Protein AF-A0A370K5U3-F1 (afdb_monomer)

Organism: NCBI:txid1920168

Secondary structure (DSSP, 8-state):
--HHHHHHHHHHHHS------PPPHHHHHHHHHHHHHHHHHHHHHHT---HHHHHHHHHHHHHHHHHHHHHHHHHTTTS-HHHHHHHHHHHHHHHHHHHHHHHHHHHT--HHHHHHHHHHHHHHHHHHHHHHHHHHHHHT-

Solvent-accessible surface area (backbone atoms only — not comparable to full-atom values): 7189 Å² total; per-residue (Å²): 131,72,76,62,56,64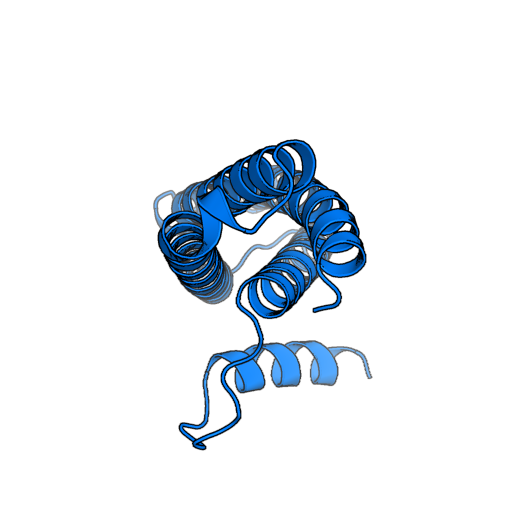,54,49,56,54,42,68,74,70,62,77,98,60,98,59,83,76,65,56,46,57,59,44,30,30,52,45,22,49,51,43,23,53,53,18,50,50,22,41,75,68,41,39,65,58,51,72,56,30,50,52,47,17,54,47,25,41,51,29,21,49,47,36,50,54,48,50,70,73,41,51,91,77,43,57,70,69,45,48,51,37,44,52,52,24,30,52,27,26,44,48,34,15,54,57,27,45,50,50,58,76,59,74,51,55,44,72,56,31,25,54,50,23,51,52,36,19,54,37,17,49,52,19,29,58,33,30,51,55,32,27,67,74,70,72,104

pLDDT: mean 85.6, std 18.12, range [37.56, 98.44]

Sequence (141 aa):
MRGRLCQKVAKGLLGGAMQADRPHPVSYALTVARACAEFALEAMNQRSFPKPYASALSVAAEDAATRLGEFLSAQGETIAPDALKTASLARTDLEAVAQITMLIIANDLAPKAASFVARSVRYTAEHAVNRLSHVEEAIGA

Radius of gyration: 15.25 Å; Cα contacts (8 Å, |Δi|>4): 164; chains: 1; bounding box: 44×33×40 Å

Nearest PDB structures (foldseek):
  3fyq-assembly1_A  TM=4.937E-01  e=1.177E+00  Drosophila melanogaster
  3rqe-assembly1_A  TM=4.922E-01  e=5.940E+00  Homo sapiens
  7oqz-assembly1_A  TM=3.920E-01  e=4.213E+00  Homo sapiens
  7nsu-assembly1_D  TM=2.023E-01  e=6.882E+00  Escherichia coli

Structure (mmCIF, N/CA/C/O backbone):
data_AF-A0A370K5U3-F1
#
_entry.id   AF-A0A370K5U3-F1
#
loop_
_atom_site.group_PDB
_atom_site.id
_atom_site.type_symbol
_atom_site.label_atom_id
_atom_site.label_alt_id
_atom_site.label_comp_id
_atom_site.label_asym_id
_atom_site.label_entity_id
_atom_site.label_seq_id
_atom_site.pdbx_PDB_ins_code
_atom_site.Cartn_x
_atom_site.Cartn_y
_atom_site.Cartn_z
_atom_site.occupancy
_atom_site.B_iso_or_equiv
_atom_site.auth_seq_id
_atom_site.auth_comp_id
_atom_site.auth_asym_id
_atom_site.auth_atom_id
_atom_site.pdbx_PDB_model_num
ATOM 1 N N . MET A 1 1 ? 26.160 -10.307 2.491 1.00 44.12 1 MET A N 1
ATOM 2 C CA . MET A 1 1 ? 25.056 -11.028 3.178 1.00 44.12 1 MET A CA 1
ATOM 3 C C . MET A 1 1 ? 23.664 -10.377 3.021 1.00 44.12 1 MET A C 1
ATOM 5 O O . MET A 1 1 ? 22.747 -10.802 3.707 1.00 44.12 1 MET A O 1
ATOM 9 N N . ARG A 1 2 ? 23.444 -9.419 2.098 1.00 45.03 2 ARG A N 1
ATOM 10 C CA . ARG A 1 2 ? 22.159 -8.690 1.965 1.00 45.03 2 ARG A CA 1
ATOM 11 C C . ARG A 1 2 ? 21.108 -9.352 1.051 1.00 45.03 2 ARG A C 1
ATOM 13 O O . ARG A 1 2 ? 19.926 -9.110 1.227 1.00 45.03 2 ARG A O 1
ATOM 20 N N . GLY A 1 3 ? 21.500 -10.274 0.164 1.00 37.56 3 GLY A N 1
ATOM 21 C CA . GLY A 1 3 ? 20.571 -10.939 -0.770 1.00 37.56 3 GLY A CA 1
ATOM 22 C C . GLY A 1 3 ? 19.613 -11.977 -0.158 1.00 37.56 3 GLY A C 1
ATOM 23 O O . GLY A 1 3 ? 18.674 -12.398 -0.821 1.00 37.56 3 GLY A O 1
ATOM 24 N N . ARG A 1 4 ? 19.813 -12.393 1.103 1.00 39.91 4 ARG A N 1
ATOM 25 C CA . ARG A 1 4 ? 18.958 -13.402 1.767 1.00 39.91 4 ARG A CA 1
ATOM 26 C C . ARG A 1 4 ? 17.726 -12.820 2.467 1.00 39.91 4 ARG A C 1
ATOM 28 O O . ARG A 1 4 ? 16.808 -13.579 2.764 1.00 39.91 4 ARG A O 1
ATOM 35 N N . LEU A 1 5 ? 17.692 -11.509 2.717 1.00 45.38 5 LEU A N 1
ATOM 36 C CA . LEU A 1 5 ? 16.554 -10.862 3.378 1.00 45.38 5 LEU A CA 1
ATOM 37 C C . LEU A 1 5 ? 15.406 -10.629 2.381 1.00 45.38 5 LEU A C 1
ATOM 39 O O . LEU A 1 5 ? 14.290 -11.072 2.634 1.00 45.38 5 LEU A O 1
ATOM 43 N N . CYS A 1 6 ? 15.703 -10.098 1.188 1.00 48.16 6 CYS A N 1
ATOM 44 C CA . CYS A 1 6 ? 14.707 -9.891 0.126 1.00 48.16 6 CYS A CA 1
ATOM 45 C C . CYS A 1 6 ? 14.053 -11.200 -0.347 1.00 48.16 6 CYS A C 1
ATOM 47 O O . CYS A 1 6 ? 12.862 -11.229 -0.642 1.00 48.16 6 CYS A O 1
ATOM 49 N N . GLN A 1 7 ? 14.805 -12.309 -0.363 1.00 43.44 7 GLN A N 1
ATOM 50 C CA . GLN A 1 7 ? 14.262 -13.609 -0.762 1.00 43.44 7 GLN A CA 1
ATOM 51 C C . GLN A 1 7 ? 13.319 -14.199 0.298 1.00 43.44 7 GLN A C 1
ATOM 53 O O . GLN A 1 7 ? 12.379 -14.900 -0.064 1.00 43.44 7 GLN A O 1
ATOM 58 N N . LYS A 1 8 ? 13.527 -13.904 1.591 1.00 46.22 8 LYS A N 1
ATOM 59 C CA . LYS A 1 8 ? 12.624 -14.328 2.675 1.00 46.22 8 LYS A CA 1
ATOM 60 C C . LYS A 1 8 ? 11.322 -13.530 2.693 1.00 46.22 8 LYS A C 1
ATOM 62 O O . LYS A 1 8 ? 10.276 -14.140 2.878 1.00 46.22 8 LYS A O 1
ATOM 67 N N . VAL A 1 9 ? 11.375 -12.219 2.446 1.00 52.06 9 VAL A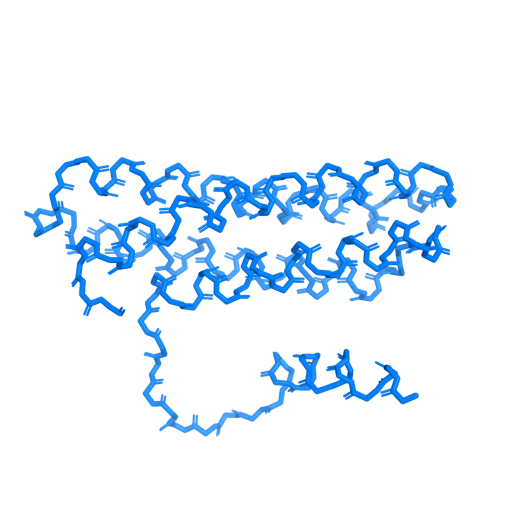 N 1
ATOM 68 C CA . VAL A 1 9 ? 10.169 -11.371 2.369 1.00 52.06 9 VAL A CA 1
ATOM 69 C C . VAL A 1 9 ? 9.302 -11.779 1.172 1.00 52.06 9 VAL A C 1
ATOM 71 O O . VAL A 1 9 ? 8.103 -11.991 1.326 1.00 52.06 9 VAL A O 1
ATOM 74 N N . ALA A 1 10 ? 9.916 -12.031 0.010 1.00 46.19 10 ALA A N 1
ATOM 75 C CA . ALA A 1 10 ? 9.201 -12.542 -1.161 1.00 46.19 10 ALA A CA 1
ATOM 76 C C . ALA A 1 10 ? 8.630 -13.959 -0.947 1.00 46.19 10 ALA A C 1
ATOM 78 O O . ALA A 1 10 ? 7.516 -14.239 -1.377 1.00 46.19 10 ALA A O 1
ATOM 79 N N . LYS A 1 11 ? 9.349 -14.856 -0.251 1.00 43.81 11 LYS A N 1
ATOM 80 C CA . LYS A 1 11 ? 8.830 -16.200 0.078 1.00 43.81 11 LYS A CA 1
ATOM 81 C C . LYS A 1 11 ? 7.688 -16.168 1.093 1.00 43.81 11 LYS A C 1
ATOM 83 O O . LYS A 1 11 ? 6.772 -16.969 0.959 1.00 43.81 11 LYS A O 1
ATOM 88 N N . GLY A 1 12 ? 7.734 -15.261 2.070 1.00 49.44 12 GLY A N 1
ATOM 89 C CA . GLY A 1 12 ? 6.654 -15.076 3.045 1.00 49.44 12 GLY A CA 1
ATOM 90 C C . GLY A 1 12 ? 5.356 -14.580 2.405 1.00 49.44 12 GLY A C 1
ATOM 91 O O . GLY A 1 12 ? 4.280 -14.952 2.855 1.00 49.44 12 GLY A O 1
ATOM 92 N N . LEU A 1 13 ? 5.456 -13.815 1.313 1.00 51.28 13 LEU A N 1
ATOM 93 C CA . LEU A 1 13 ? 4.306 -13.360 0.526 1.00 51.28 13 LEU A CA 1
ATOM 94 C C . LEU A 1 13 ? 3.778 -14.413 -0.471 1.00 51.28 13 LEU A C 1
ATOM 96 O O . LEU A 1 13 ? 2.637 -14.307 -0.903 1.00 51.28 13 LEU A O 1
ATOM 100 N N . LEU A 1 14 ? 4.582 -15.421 -0.845 1.00 49.91 14 LEU A N 1
ATOM 101 C CA . LEU A 1 14 ? 4.284 -16.344 -1.956 1.00 49.91 14 LEU A CA 1
ATOM 102 C C . LEU A 1 14 ? 4.102 -17.821 -1.560 1.00 49.91 14 LEU A C 1
ATOM 104 O O . LEU A 1 14 ? 3.831 -18.641 -2.436 1.00 49.91 14 LEU A O 1
ATOM 108 N N . GLY A 1 15 ? 4.263 -18.211 -0.292 1.00 39.53 15 GLY A N 1
ATOM 109 C CA . GLY A 1 15 ? 4.267 -19.633 0.062 1.00 39.53 15 GLY A CA 1
ATOM 110 C C . GLY A 1 15 ? 3.762 -19.967 1.459 1.00 39.53 15 GLY A C 1
ATOM 111 O O . GLY A 1 15 ? 4.498 -19.822 2.429 1.00 39.53 15 GLY A O 1
ATOM 112 N N . GLY A 1 16 ? 2.566 -20.559 1.517 1.00 37.88 16 GLY A N 1
ATOM 113 C CA . GLY A 1 16 ? 2.148 -21.434 2.615 1.00 37.88 16 GLY A CA 1
ATOM 114 C C . GLY A 1 16 ? 0.781 -21.099 3.197 1.00 37.88 16 GLY A C 1
ATOM 115 O O . GLY A 1 16 ? 0.679 -20.296 4.117 1.00 37.88 16 GLY A O 1
ATOM 116 N N . ALA A 1 17 ? -0.257 -21.788 2.716 1.00 42.72 17 ALA A N 1
ATOM 117 C CA . ALA A 1 17 ? -1.535 -21.914 3.411 1.00 42.72 17 ALA A CA 1
ATOM 118 C C . ALA A 1 17 ? -1.341 -22.761 4.682 1.00 42.72 17 ALA A C 1
ATOM 120 O O . ALA A 1 17 ? -1.609 -23.959 4.709 1.00 42.72 17 ALA A O 1
ATOM 121 N N . MET A 1 18 ? -0.819 -22.136 5.729 1.00 37.91 18 MET A N 1
ATOM 122 C CA . MET A 1 18 ? -0.984 -22.583 7.105 1.00 37.91 18 MET A CA 1
ATOM 123 C C . MET A 1 18 ? -2.172 -21.778 7.642 1.00 37.91 18 MET A C 1
ATOM 125 O O . MET A 1 18 ? -2.248 -20.582 7.363 1.00 37.91 18 MET A O 1
ATOM 129 N N . GLN A 1 19 ? -3.125 -22.404 8.341 1.00 41.22 19 GLN A N 1
ATOM 130 C CA . GLN A 1 19 ? -4.198 -21.703 9.067 1.00 41.22 19 GLN A CA 1
ATOM 131 C C . GLN A 1 19 ? -3.588 -20.892 10.226 1.00 41.22 19 GLN A C 1
ATOM 133 O O . GLN A 1 19 ? -3.762 -21.215 11.395 1.00 41.22 19 GLN A O 1
ATOM 138 N N . ALA A 1 20 ? -2.784 -19.891 9.888 1.00 43.94 20 ALA A N 1
ATOM 139 C CA . ALA A 1 20 ? -2.289 -18.890 10.800 1.00 43.94 20 ALA A CA 1
ATOM 14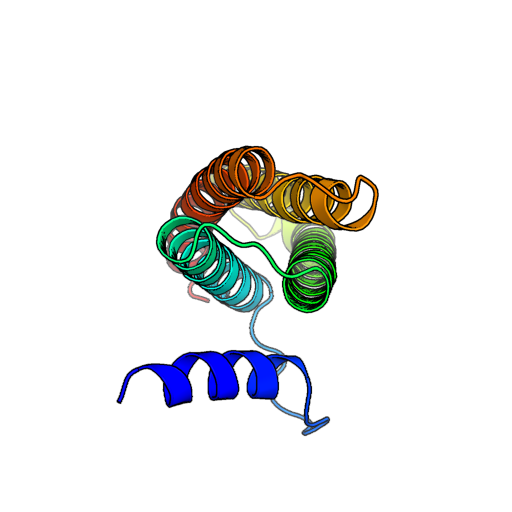0 C C . ALA A 1 20 ? -3.443 -17.934 11.088 1.00 43.94 20 ALA A C 1
ATOM 142 O O . ALA A 1 20 ? -4.206 -17.608 10.170 1.00 43.94 20 ALA A O 1
ATOM 143 N N . ASP A 1 21 ? -3.549 -17.497 12.344 1.00 51.41 21 ASP A N 1
ATOM 144 C CA . ASP A 1 21 ? -4.262 -16.277 12.712 1.00 51.41 21 ASP A CA 1
ATOM 145 C C . ASP A 1 21 ? -4.076 -15.266 11.588 1.00 51.41 21 ASP A C 1
ATOM 147 O O . ASP A 1 21 ? -2.945 -14.882 11.268 1.00 51.41 21 ASP A O 1
ATOM 151 N N . ARG A 1 22 ? -5.169 -14.922 10.898 1.00 61.25 22 ARG A N 1
ATOM 152 C CA . ARG A 1 22 ? -5.076 -13.928 9.836 1.00 61.25 22 ARG A CA 1
ATOM 153 C C . ARG A 1 22 ? -4.623 -12.648 10.533 1.00 61.25 22 ARG A C 1
ATOM 155 O O . ARG A 1 22 ? -5.351 -12.191 11.413 1.00 61.25 22 ARG A O 1
ATOM 162 N N . PRO A 1 23 ? -3.440 -12.100 10.196 1.00 80.19 23 PRO A N 1
ATOM 163 C CA . PRO A 1 23 ? -2.949 -10.904 10.859 1.00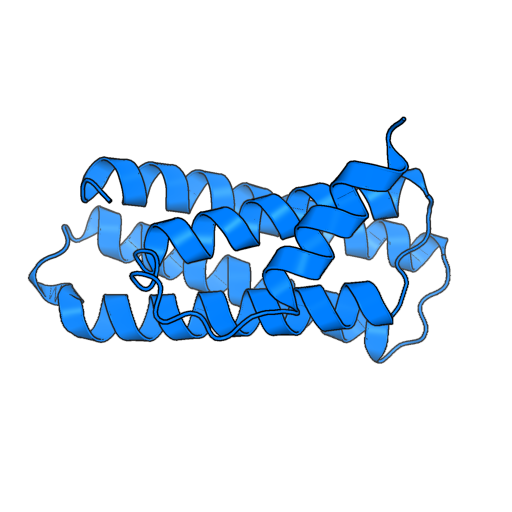 80.19 23 PRO A CA 1
ATOM 164 C C . PRO A 1 23 ? -4.008 -9.812 10.746 1.00 80.19 23 PRO A C 1
ATOM 166 O O . PRO A 1 23 ? -4.669 -9.703 9.705 1.00 80.19 23 PRO A O 1
ATOM 169 N N . HIS A 1 24 ? -4.179 -9.038 11.820 1.00 91.81 24 HIS A N 1
ATOM 170 C CA . HIS A 1 24 ? -5.152 -7.955 11.861 1.00 91.81 24 HIS A CA 1
ATOM 171 C C . HIS A 1 24 ? -5.010 -7.088 10.591 1.00 91.81 24 HIS A C 1
ATOM 173 O O . HIS A 1 24 ? -3.877 -6.761 10.221 1.00 91.81 24 HIS A O 1
ATOM 179 N N . PRO A 1 25 ? -6.101 -6.727 9.881 1.00 94.94 25 PRO A N 1
ATOM 180 C CA . PRO A 1 25 ? -6.008 -6.079 8.568 1.00 94.94 25 PRO A CA 1
ATOM 181 C C . PRO A 1 25 ? -5.138 -4.815 8.544 1.00 94.94 25 PRO A C 1
ATOM 183 O O . PRO A 1 25 ? -4.438 -4.579 7.562 1.00 94.94 25 PRO A O 1
ATOM 186 N N . VAL A 1 26 ? -5.117 -4.046 9.639 1.00 95.75 26 VAL A N 1
ATOM 187 C CA . VAL A 1 26 ? -4.235 -2.875 9.800 1.00 95.75 26 VAL A CA 1
ATOM 188 C C . VAL A 1 26 ? -2.758 -3.276 9.868 1.00 95.75 26 VAL A C 1
ATOM 190 O O . VAL A 1 26 ? -1.957 -2.740 9.107 1.00 95.75 26 VAL A O 1
ATOM 193 N N . SER A 1 27 ? -2.392 -4.256 10.694 1.00 96.00 27 SER A N 1
ATOM 194 C CA . SER A 1 27 ? -1.009 -4.740 10.833 1.00 96.00 27 SER A CA 1
ATOM 195 C C . SER A 1 27 ? -0.508 -5.431 9.565 1.00 96.00 27 SER A C 1
ATOM 197 O O . SER A 1 27 ? 0.655 -5.292 9.166 1.00 96.00 27 SER A O 1
ATOM 199 N N . TYR A 1 28 ? -1.401 -6.144 8.870 1.00 95.94 28 TYR A N 1
ATOM 200 C CA . TYR A 1 28 ? -1.120 -6.695 7.547 1.00 95.94 28 TYR A CA 1
ATOM 201 C C . TYR A 1 28 ? -0.831 -5.581 6.534 1.00 95.94 28 TYR A C 1
ATOM 203 O O . TYR A 1 28 ? 0.216 -5.599 5.883 1.00 95.94 28 TYR A O 1
ATOM 211 N N . ALA A 1 29 ? -1.709 -4.578 6.448 1.00 97.31 29 ALA A N 1
ATOM 212 C CA . ALA A 1 29 ? -1.522 -3.426 5.575 1.00 97.31 29 ALA A CA 1
ATOM 213 C C . ALA A 1 29 ? -0.226 -2.663 5.893 1.00 97.31 29 ALA A C 1
ATOM 215 O O . ALA A 1 29 ? 0.507 -2.290 4.976 1.00 97.31 29 ALA A O 1
ATOM 216 N N . LEU A 1 30 ? 0.110 -2.495 7.177 1.00 97.69 30 LEU A N 1
ATOM 217 C CA . LEU A 1 30 ? 1.351 -1.857 7.617 1.00 97.69 30 LEU A CA 1
ATOM 218 C C . LEU A 1 30 ? 2.580 -2.649 7.160 1.00 97.69 30 LEU A C 1
ATOM 220 O O . LEU A 1 30 ? 3.543 -2.074 6.649 1.00 97.69 30 LEU A O 1
ATOM 224 N N . THR A 1 31 ? 2.534 -3.974 7.297 1.00 97.19 31 THR A N 1
ATOM 225 C CA . THR A 1 31 ? 3.597 -4.873 6.828 1.00 97.19 31 THR A CA 1
ATOM 226 C C . THR A 1 31 ? 3.801 -4.751 5.320 1.00 97.19 31 THR A C 1
ATOM 228 O O . THR A 1 31 ? 4.935 -4.609 4.856 1.00 97.19 31 THR A O 1
ATOM 231 N N . VAL A 1 32 ? 2.711 -4.743 4.548 1.00 97.38 32 VAL A N 1
ATOM 232 C CA . VAL A 1 32 ? 2.764 -4.572 3.091 1.00 97.38 32 VAL A CA 1
ATOM 233 C C . VAL A 1 32 ? 3.304 -3.193 2.711 1.00 97.38 32 VAL A C 1
ATOM 235 O O . VAL A 1 32 ? 4.179 -3.108 1.848 1.00 97.38 32 VAL A O 1
ATOM 238 N N . ALA A 1 33 ? 2.864 -2.122 3.376 1.00 97.94 33 ALA A N 1
ATOM 239 C CA . ALA A 1 33 ? 3.359 -0.767 3.134 1.00 97.94 33 ALA A CA 1
ATOM 240 C C . ALA A 1 33 ? 4.876 -0.657 3.387 1.00 97.94 33 ALA A C 1
ATOM 242 O O . ALA A 1 33 ? 5.605 -0.122 2.548 1.00 97.94 33 ALA A O 1
ATOM 243 N N . ARG A 1 34 ? 5.376 -1.236 4.491 1.00 98.06 34 ARG A N 1
ATOM 244 C CA . ARG A 1 34 ? 6.820 -1.298 4.793 1.00 98.06 34 ARG A CA 1
ATOM 245 C C . ARG A 1 34 ? 7.585 -2.049 3.706 1.00 98.06 34 ARG A C 1
ATOM 247 O O . ARG A 1 34 ? 8.573 -1.531 3.190 1.00 98.06 34 ARG A O 1
ATOM 254 N N . ALA A 1 35 ? 7.090 -3.218 3.298 1.00 95.81 35 ALA A N 1
ATOM 255 C CA . ALA A 1 35 ? 7.704 -3.988 2.220 1.00 95.81 35 ALA A CA 1
ATOM 256 C C . ALA A 1 35 ? 7.747 -3.189 0.904 1.00 95.81 35 ALA A C 1
ATOM 258 O O . ALA A 1 35 ? 8.787 -3.146 0.248 1.00 95.81 35 ALA A O 1
ATOM 259 N N . CYS A 1 36 ? 6.662 -2.498 0.539 1.00 96.31 36 CYS A N 1
ATOM 260 C CA . CYS A 1 36 ? 6.623 -1.649 -0.655 1.00 96.31 36 CYS A CA 1
ATOM 261 C C . CYS A 1 36 ? 7.679 -0.537 -0.604 1.00 96.31 36 CYS A C 1
ATOM 263 O O . CYS A 1 36 ? 8.399 -0.339 -1.585 1.00 96.31 36 CYS A O 1
ATOM 265 N N . ALA A 1 37 ? 7.812 0.156 0.532 1.00 97.19 37 ALA A N 1
ATOM 266 C CA . ALA A 1 37 ? 8.808 1.211 0.711 1.00 97.19 37 ALA A CA 1
ATOM 267 C C . ALA A 1 37 ? 10.247 0.674 0.598 1.00 97.19 37 ALA A C 1
ATOM 269 O O . ALA A 1 37 ? 11.076 1.260 -0.106 1.00 97.19 37 ALA A O 1
ATOM 270 N N . GLU A 1 38 ? 10.535 -0.464 1.235 1.00 95.75 38 GLU A N 1
ATOM 271 C CA . GLU A 1 38 ? 11.851 -1.112 1.190 1.00 95.75 38 GLU A CA 1
ATOM 272 C C . GLU A 1 38 ? 12.218 -1.584 -0.221 1.00 95.75 38 GLU A C 1
ATOM 274 O O . GLU A 1 38 ? 13.320 -1.313 -0.706 1.00 95.75 38 GLU A O 1
ATOM 279 N N . PHE A 1 39 ? 11.294 -2.250 -0.917 1.00 93.25 39 PHE A N 1
ATOM 280 C CA . PHE A 1 39 ? 11.537 -2.704 -2.285 1.00 93.25 39 PHE A CA 1
ATOM 281 C C . PHE A 1 39 ? 11.720 -1.538 -3.252 1.00 93.25 39 PHE A C 1
ATOM 283 O O . PHE A 1 39 ? 12.590 -1.591 -4.123 1.00 93.25 39 PHE A O 1
ATOM 290 N N . ALA A 1 40 ? 10.931 -0.478 -3.100 1.00 94.00 40 ALA A N 1
ATOM 291 C CA . ALA A 1 40 ? 11.064 0.716 -3.915 1.00 94.00 40 ALA A CA 1
ATOM 292 C C . ALA A 1 40 ? 12.416 1.414 -3.686 1.00 94.00 40 ALA A C 1
ATOM 294 O O . ALA A 1 40 ? 13.065 1.831 -4.648 1.00 94.00 40 ALA A O 1
ATOM 295 N N . LEU A 1 41 ? 12.894 1.473 -2.439 1.00 94.88 41 LEU A N 1
ATOM 296 C CA . LEU A 1 41 ? 14.239 1.955 -2.122 1.00 94.88 41 LEU A CA 1
ATOM 297 C C . LEU A 1 41 ? 15.325 1.102 -2.796 1.00 94.88 41 LEU A C 1
ATOM 299 O O . LEU A 1 41 ? 16.257 1.649 -3.391 1.00 94.88 41 LEU A O 1
ATOM 303 N N . GLU A 1 42 ? 15.204 -0.224 -2.747 1.00 92.06 42 GLU A N 1
ATOM 304 C CA . GLU A 1 42 ? 16.167 -1.114 -3.399 1.00 92.06 42 GLU A CA 1
ATOM 305 C C . GLU A 1 42 ? 16.158 -0.941 -4.925 1.00 92.06 42 GLU A C 1
ATOM 307 O O . GLU A 1 42 ? 17.217 -0.836 -5.547 1.00 92.06 42 GLU A O 1
ATOM 312 N N . ALA A 1 43 ? 14.978 -0.808 -5.530 1.00 90.00 43 ALA A N 1
ATOM 313 C CA . ALA A 1 43 ? 14.832 -0.540 -6.957 1.00 90.00 43 ALA A CA 1
ATOM 314 C C . ALA A 1 43 ? 15.487 0.788 -7.375 1.00 90.00 43 ALA A C 1
ATOM 316 O O . ALA A 1 43 ? 16.143 0.874 -8.419 1.00 90.00 43 ALA A O 1
ATOM 317 N N . MET A 1 44 ? 15.371 1.826 -6.537 1.00 91.50 44 MET A N 1
ATOM 318 C CA . MET A 1 44 ? 16.075 3.095 -6.737 1.00 91.50 44 MET A CA 1
ATOM 319 C C . MET A 1 44 ? 17.597 2.908 -6.703 1.00 91.50 44 MET A C 1
ATOM 321 O O . MET A 1 44 ? 18.287 3.419 -7.588 1.00 91.50 44 MET A O 1
ATOM 325 N N . ASN A 1 45 ? 18.117 2.158 -5.726 1.00 91.25 45 ASN A N 1
ATOM 326 C CA . ASN A 1 45 ? 19.554 1.900 -5.578 1.00 91.25 45 ASN A CA 1
ATOM 327 C C . ASN A 1 45 ? 20.121 1.109 -6.764 1.00 91.25 45 ASN A C 1
ATOM 329 O O . ASN A 1 45 ? 21.196 1.431 -7.271 1.00 91.25 45 ASN A O 1
ATOM 333 N N . GLN A 1 46 ? 19.376 0.112 -7.240 1.00 89.12 46 GLN A N 1
ATOM 334 C CA . GLN A 1 46 ? 19.758 -0.714 -8.386 1.00 89.12 46 GLN A CA 1
ATOM 335 C C . GLN A 1 46 ? 19.474 -0.044 -9.739 1.00 89.12 46 GLN A C 1
ATOM 337 O O . GLN A 1 46 ? 19.857 -0.582 -10.777 1.00 89.12 46 GLN A O 1
ATOM 342 N N . ARG A 1 47 ? 18.795 1.115 -9.750 1.00 86.06 47 ARG A N 1
ATOM 343 C CA . ARG A 1 47 ? 18.284 1.790 -10.960 1.00 86.06 47 ARG A CA 1
ATOM 344 C C . ARG A 1 47 ? 17.474 0.855 -11.863 1.00 86.06 47 ARG A C 1
ATOM 346 O O . ARG A 1 47 ? 17.464 1.016 -13.080 1.00 86.06 47 ARG A O 1
ATOM 353 N N . SER A 1 48 ? 16.816 -0.134 -11.272 1.00 85.62 48 SER A N 1
ATOM 354 C CA . SER A 1 48 ? 16.028 -1.126 -11.988 1.00 85.62 48 SER A CA 1
ATOM 355 C C . SER A 1 48 ? 14.814 -1.476 -11.152 1.00 85.62 48 SER A C 1
ATOM 357 O O . SER A 1 48 ? 14.921 -1.596 -9.934 1.00 85.62 48 SER A O 1
ATOM 359 N N . PHE A 1 49 ? 13.665 -1.646 -11.800 1.00 86.06 49 PHE A N 1
ATOM 360 C CA . PHE A 1 49 ? 12.470 -2.120 -11.121 1.00 86.06 49 PHE A CA 1
ATOM 361 C C . PHE A 1 49 ? 11.875 -3.292 -11.903 1.00 86.06 49 PHE A C 1
ATOM 363 O O . PHE A 1 49 ? 11.071 -3.088 -12.813 1.00 86.06 49 PHE A O 1
ATOM 370 N N . PRO A 1 50 ? 12.347 -4.524 -11.632 1.00 86.62 50 PRO A N 1
ATOM 371 C CA . PRO A 1 50 ? 11.946 -5.702 -12.389 1.00 86.62 50 PRO A CA 1
ATOM 372 C C . PRO A 1 50 ? 10.429 -5.914 -12.375 1.00 86.62 50 PRO A C 1
ATOM 374 O O . PRO A 1 50 ? 9.807 -5.885 -11.312 1.00 86.62 50 PRO A O 1
ATOM 377 N N . LYS A 1 51 ? 9.844 -6.214 -13.543 1.00 89.19 51 LYS A N 1
ATOM 378 C CA . LYS A 1 51 ? 8.400 -6.474 -13.684 1.00 89.19 51 LYS A CA 1
ATOM 379 C C . LYS A 1 51 ? 7.846 -7.508 -12.695 1.00 89.19 51 LYS A C 1
ATOM 381 O O . LYS A 1 51 ? 6.786 -7.236 -12.139 1.00 89.19 51 LYS A O 1
ATOM 386 N N . PRO A 1 52 ? 8.523 -8.643 -12.409 1.00 89.25 52 PRO A N 1
ATOM 387 C CA . PRO A 1 52 ? 8.007 -9.601 -11.430 1.00 89.25 52 PRO A CA 1
ATOM 388 C C . PRO A 1 52 ? 7.842 -8.997 -10.030 1.00 89.25 52 PRO A C 1
ATOM 390 O O . PRO A 1 52 ? 6.889 -9.321 -9.331 1.00 89.25 52 PRO A O 1
ATOM 393 N N . TYR A 1 53 ? 8.733 -8.084 -9.632 1.00 88.56 53 TYR A N 1
ATOM 394 C CA . TYR A 1 53 ? 8.628 -7.398 -8.344 1.00 88.56 53 TYR A CA 1
ATOM 395 C C . TYR A 1 53 ? 7.532 -6.342 -8.357 1.00 88.56 53 TYR A C 1
ATOM 397 O O . TYR A 1 53 ? 6.745 -6.295 -7.420 1.00 88.56 53 TYR A O 1
ATOM 405 N N . ALA A 1 54 ? 7.428 -5.550 -9.427 1.00 90.88 54 ALA A N 1
ATOM 406 C CA . ALA A 1 54 ? 6.328 -4.600 -9.578 1.00 90.88 54 ALA A CA 1
ATOM 407 C C . ALA A 1 54 ? 4.960 -5.308 -9.536 1.00 90.88 54 ALA A C 1
ATOM 409 O O . ALA A 1 54 ? 4.055 -4.847 -8.852 1.00 90.88 54 ALA A O 1
ATOM 410 N N . SER A 1 55 ? 4.834 -6.472 -10.184 1.00 92.31 55 SER A N 1
ATOM 411 C CA . SER A 1 55 ? 3.618 -7.295 -10.152 1.00 92.31 55 SER A CA 1
ATOM 412 C C . SER A 1 55 ? 3.302 -7.817 -8.753 1.00 92.31 55 SER A C 1
ATOM 414 O O . SER A 1 55 ? 2.175 -7.659 -8.291 1.00 92.31 55 SER A O 1
ATOM 416 N N . ALA A 1 56 ? 4.291 -8.376 -8.052 1.00 93.50 56 ALA A N 1
ATOM 417 C CA . ALA A 1 56 ? 4.094 -8.864 -6.690 1.00 93.50 56 ALA A CA 1
ATOM 418 C C . ALA A 1 56 ? 3.694 -7.739 -5.719 1.00 93.50 56 ALA A C 1
ATOM 420 O O . ALA A 1 56 ? 2.798 -7.932 -4.900 1.00 93.50 56 ALA A O 1
ATOM 421 N N . LEU A 1 57 ? 4.322 -6.563 -5.829 1.00 93.88 57 LEU A N 1
ATOM 422 C CA . LEU A 1 57 ? 3.969 -5.396 -5.017 1.00 93.88 57 LEU A CA 1
ATOM 423 C C . LEU A 1 57 ? 2.569 -4.882 -5.334 1.00 93.88 57 LEU A C 1
ATOM 425 O O . LEU A 1 57 ? 1.839 -4.555 -4.405 1.00 93.88 57 LEU A O 1
ATOM 429 N N . SER A 1 58 ? 2.187 -4.851 -6.613 1.00 95.94 58 SER A N 1
ATOM 430 C CA . SER A 1 58 ? 0.840 -4.449 -7.010 1.00 95.94 58 SER A CA 1
ATOM 431 C C . SER A 1 58 ? -0.213 -5.334 -6.362 1.00 95.94 58 SER A C 1
ATOM 433 O O . SER A 1 58 ? -1.115 -4.826 -5.705 1.00 95.94 58 SER A O 1
ATOM 435 N N . VAL A 1 59 ? -0.066 -6.654 -6.503 1.00 96.50 59 VAL A N 1
ATOM 436 C CA . VAL A 1 59 ? -1.014 -7.627 -5.946 1.00 96.50 59 VAL A CA 1
ATOM 437 C C . VAL A 1 59 ? -1.072 -7.523 -4.423 1.00 96.50 59 VAL A C 1
ATOM 439 O O . VAL A 1 59 ? -2.157 -7.505 -3.852 1.00 96.50 59 VAL A O 1
ATOM 442 N N . ALA A 1 60 ? 0.079 -7.420 -3.753 1.00 96.25 60 ALA A N 1
ATOM 443 C CA . ALA A 1 60 ? 0.117 -7.310 -2.297 1.00 96.25 60 ALA A CA 1
ATOM 444 C C . ALA A 1 60 ? -0.528 -6.009 -1.794 1.00 96.25 60 ALA A C 1
ATOM 446 O O . ALA A 1 60 ? -1.284 -6.036 -0.825 1.00 96.25 60 ALA A O 1
ATOM 447 N N . ALA A 1 61 ? -0.245 -4.874 -2.441 1.00 97.88 61 ALA A N 1
ATOM 448 C CA . ALA A 1 61 ? -0.817 -3.583 -2.071 1.00 97.88 61 ALA A CA 1
ATOM 449 C C . ALA A 1 61 ? -2.334 -3.532 -2.319 1.00 97.88 61 ALA A C 1
ATOM 451 O O . ALA A 1 61 ? -3.064 -3.003 -1.483 1.00 97.88 61 ALA A O 1
ATOM 452 N N . GLU A 1 62 ? -2.812 -4.128 -3.413 1.00 98.12 62 GLU A N 1
ATOM 453 C CA . GLU A 1 62 ? -4.241 -4.247 -3.726 1.00 98.12 62 GLU A CA 1
ATOM 454 C C . GLU A 1 62 ? -4.981 -5.160 -2.734 1.00 98.12 62 GLU A C 1
ATOM 456 O O . GLU A 1 62 ? -6.040 -4.783 -2.226 1.00 98.12 62 GLU A O 1
ATOM 461 N N . ASP A 1 63 ? -4.410 -6.318 -2.383 1.00 97.62 63 ASP A N 1
ATOM 462 C CA . ASP A 1 63 ? -4.969 -7.217 -1.360 1.00 97.62 63 ASP A CA 1
ATOM 463 C C . ASP A 1 63 ? -5.012 -6.530 0.016 1.00 97.62 63 ASP A C 1
ATOM 465 O O . ASP A 1 63 ? -6.031 -6.557 0.708 1.00 97.62 63 ASP A O 1
ATOM 469 N N . ALA A 1 64 ? -3.942 -5.825 0.398 1.00 97.56 64 ALA A N 1
ATOM 470 C CA . ALA A 1 64 ? -3.905 -5.046 1.634 1.00 97.56 64 ALA A CA 1
ATOM 471 C C . ALA A 1 64 ? -4.961 -3.932 1.662 1.00 97.56 64 ALA A C 1
ATOM 473 O O . ALA A 1 64 ? -5.664 -3.784 2.664 1.00 97.56 64 ALA A O 1
ATOM 474 N N . ALA A 1 65 ? -5.102 -3.174 0.572 1.00 98.31 65 ALA A N 1
ATOM 475 C CA . ALA A 1 65 ? -6.120 -2.136 0.454 1.00 98.31 65 ALA A CA 1
ATOM 476 C C . ALA A 1 65 ? -7.539 -2.716 0.535 1.00 98.31 65 ALA A C 1
ATOM 478 O O . ALA A 1 65 ? -8.385 -2.168 1.244 1.00 98.31 65 ALA A O 1
ATOM 479 N N . THR A 1 66 ? -7.783 -3.845 -0.132 1.00 98.12 66 THR A N 1
ATOM 480 C CA . THR A 1 66 ? -9.082 -4.532 -0.130 1.00 98.12 66 THR A CA 1
ATOM 481 C C . THR A 1 66 ? -9.456 -4.981 1.278 1.00 98.12 66 THR A C 1
ATOM 483 O O . THR A 1 66 ? -10.498 -4.578 1.794 1.00 98.12 66 THR A O 1
ATOM 486 N N . ARG A 1 67 ? -8.568 -5.722 1.954 1.00 97.00 67 ARG A N 1
ATOM 487 C CA . ARG A 1 67 ? -8.801 -6.197 3.329 1.00 97.00 67 ARG A CA 1
ATOM 488 C C . ARG A 1 67 ? -8.983 -5.054 4.318 1.00 97.00 67 ARG A C 1
ATOM 490 O O . ARG A 1 67 ? -9.815 -5.144 5.219 1.00 97.00 67 ARG A O 1
ATOM 497 N N . LEU A 1 68 ? -8.214 -3.975 4.161 1.00 96.56 68 LEU A N 1
ATOM 498 C CA . LEU A 1 68 ? -8.382 -2.780 4.980 1.00 96.56 68 LEU A CA 1
ATOM 499 C C . LEU A 1 68 ? -9.749 -2.134 4.713 1.00 96.56 68 LEU A C 1
ATOM 501 O O . LEU A 1 68 ? -10.444 -1.776 5.655 1.00 96.56 68 LEU A O 1
ATOM 505 N N . GLY A 1 69 ? -10.176 -2.032 3.454 1.00 97.25 69 GLY A N 1
ATOM 506 C CA . GLY A 1 69 ? -11.500 -1.526 3.086 1.00 97.25 69 GLY A CA 1
ATOM 507 C C . GLY A 1 69 ? -12.653 -2.345 3.671 1.00 97.25 69 GLY A C 1
ATOM 508 O O . GLY A 1 69 ? -13.590 -1.764 4.224 1.00 97.25 69 GLY A O 1
ATOM 509 N N . GLU A 1 70 ? -12.570 -3.673 3.603 1.00 96.81 70 GLU A N 1
ATOM 510 C CA . GLU A 1 70 ? -13.541 -4.588 4.217 1.00 96.81 70 GLU A CA 1
ATOM 511 C C . GLU A 1 70 ? -13.597 -4.407 5.737 1.00 96.81 70 GLU A C 1
ATOM 513 O O . GLU A 1 70 ? -14.679 -4.261 6.306 1.00 96.81 70 GLU A O 1
ATOM 518 N N . PHE A 1 71 ? -12.434 -4.332 6.390 1.00 95.19 71 PHE A N 1
ATOM 519 C CA . PHE A 1 71 ? -12.330 -4.088 7.827 1.00 95.19 71 PHE A CA 1
ATOM 520 C C . PHE A 1 71 ? -12.984 -2.765 8.242 1.00 95.19 71 PHE A C 1
ATOM 522 O O . PHE A 1 71 ? -13.810 -2.749 9.153 1.00 95.19 71 PHE A O 1
ATOM 529 N N . LEU A 1 72 ? -12.664 -1.666 7.553 1.00 95.00 72 LEU A N 1
ATOM 530 C CA . LEU A 1 72 ? -13.230 -0.347 7.855 1.00 95.00 72 LEU A CA 1
ATOM 531 C C . LEU A 1 72 ? -14.738 -0.287 7.592 1.00 95.00 72 LEU A C 1
ATOM 533 O O . LEU A 1 72 ? -15.450 0.420 8.299 1.00 95.00 72 LEU A O 1
ATOM 537 N N . SER A 1 73 ? -15.231 -1.043 6.609 1.00 94.69 73 SER A N 1
ATOM 538 C CA . SER A 1 73 ? -16.668 -1.147 6.335 1.00 94.69 73 SER A CA 1
ATOM 539 C C . SER A 1 73 ? -17.398 -1.943 7.420 1.00 94.69 73 SER A C 1
ATOM 541 O O . SER A 1 73 ? -18.524 -1.606 7.770 1.00 94.69 73 SER A O 1
ATOM 543 N N . ALA A 1 74 ? -16.757 -2.977 7.974 1.00 94.19 74 ALA A N 1
ATOM 544 C CA . ALA A 1 74 ? -17.334 -3.820 9.018 1.00 94.19 74 ALA A CA 1
ATOM 545 C C . ALA A 1 74 ? -17.262 -3.196 10.425 1.00 94.19 74 ALA A C 1
ATOM 547 O O . ALA A 1 74 ? -18.150 -3.436 11.236 1.00 94.19 74 ALA A O 1
ATOM 548 N N . GLN A 1 75 ? -16.214 -2.422 10.723 1.00 89.75 75 GLN A N 1
ATOM 549 C CA . GLN A 1 75 ? -15.918 -1.884 12.064 1.00 89.75 75 GLN A CA 1
ATOM 550 C C . GLN A 1 75 ? -16.059 -0.354 12.150 1.00 89.75 75 GLN A C 1
ATOM 552 O O . GLN A 1 75 ? -15.636 0.261 13.129 1.00 89.75 75 GLN A O 1
ATOM 557 N N . GLY A 1 76 ? -16.627 0.291 11.126 1.00 79.50 76 GLY A N 1
ATOM 558 C CA . GLY A 1 76 ? -16.647 1.753 11.008 1.00 79.50 76 GLY A CA 1
ATOM 559 C C . GLY A 1 76 ? -17.310 2.479 12.184 1.00 79.50 76 GLY A C 1
ATOM 560 O O . GLY A 1 76 ? -16.871 3.565 12.545 1.00 79.50 76 GLY A O 1
ATOM 561 N N . GLU A 1 77 ? -18.314 1.872 12.821 1.00 83.31 77 GLU A N 1
ATOM 562 C CA . GLU A 1 77 ? -18.996 2.442 13.996 1.00 83.31 77 GLU A CA 1
ATOM 563 C C . GLU A 1 77 ? -18.208 2.261 15.304 1.00 83.31 77 GLU A C 1
ATOM 565 O O . GLU A 1 77 ? -18.458 2.954 16.288 1.00 83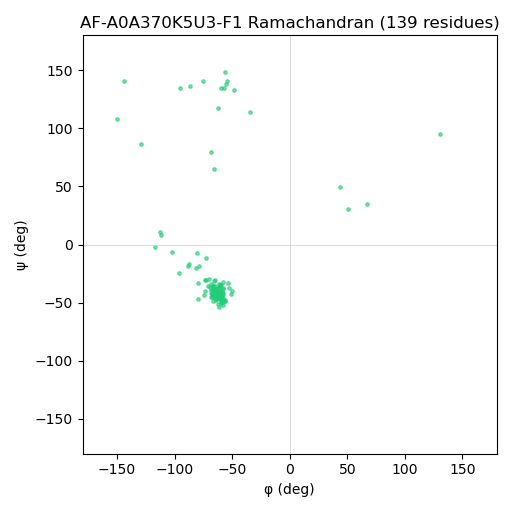.31 77 GLU A O 1
ATOM 570 N N . THR A 1 78 ? -17.257 1.327 15.325 1.00 89.25 78 THR A N 1
ATOM 571 C CA . THR A 1 78 ? -16.477 0.950 16.514 1.00 89.25 78 THR A CA 1
ATOM 572 C C . THR A 1 78 ? -15.137 1.682 16.575 1.00 89.25 78 THR A C 1
ATOM 574 O O . THR A 1 78 ? -14.569 1.862 17.652 1.00 89.25 78 THR A O 1
ATOM 577 N N . ILE A 1 79 ? -14.626 2.117 15.422 1.00 90.62 79 ILE A N 1
ATOM 578 C CA . ILE A 1 79 ? -13.363 2.843 15.293 1.00 90.62 79 ILE A CA 1
ATOM 579 C C . ILE A 1 79 ? -13.614 4.341 15.492 1.00 90.62 79 ILE A C 1
ATOM 581 O O . ILE A 1 79 ? -14.540 4.917 14.924 1.00 90.62 79 ILE A O 1
ATOM 585 N N . ALA A 1 80 ? -12.746 5.003 16.261 1.00 93.00 80 ALA A N 1
ATOM 586 C CA . ALA A 1 80 ? -12.805 6.452 16.427 1.00 93.00 80 ALA A CA 1
ATOM 587 C C . ALA A 1 80 ? -12.765 7.170 15.055 1.00 93.00 80 ALA A C 1
ATOM 589 O O . ALA A 1 80 ? -11.942 6.803 14.210 1.00 93.00 80 ALA A O 1
ATOM 590 N N . PRO A 1 81 ? -13.576 8.222 14.818 1.00 93.56 81 PRO A N 1
ATOM 591 C CA . PRO A 1 81 ? -13.682 8.868 13.504 1.00 93.56 81 PRO A CA 1
ATOM 592 C C . PRO A 1 81 ? -12.342 9.311 12.896 1.00 93.56 81 PRO A C 1
ATOM 594 O O . PRO A 1 81 ? -12.120 9.159 11.693 1.00 93.56 81 PRO A O 1
ATOM 597 N N . ASP A 1 82 ? -11.419 9.805 13.724 1.00 94.06 82 ASP A N 1
ATOM 598 C CA . ASP A 1 82 ? -10.087 10.224 13.279 1.00 94.06 82 ASP A CA 1
ATOM 599 C C . ASP A 1 82 ? -9.219 9.039 12.829 1.00 94.06 82 ASP A C 1
ATOM 601 O O . ASP A 1 82 ? -8.525 9.125 11.809 1.00 94.06 82 ASP A O 1
ATOM 605 N N . ALA A 1 83 ? -9.298 7.908 13.537 1.00 94.00 83 ALA A N 1
ATOM 606 C CA . ALA A 1 83 ? -8.615 6.674 13.156 1.00 94.00 83 ALA A CA 1
ATOM 607 C C . ALA A 1 83 ? -9.225 6.085 11.874 1.00 94.00 83 ALA A C 1
ATOM 609 O O . ALA A 1 83 ? -8.485 5.712 10.964 1.00 94.00 83 ALA A O 1
ATOM 610 N N . LEU A 1 84 ? -10.556 6.101 11.736 1.00 95.31 84 LEU A N 1
ATOM 611 C CA . LEU A 1 84 ? -11.261 5.661 10.526 1.00 95.31 84 LEU A CA 1
ATOM 612 C C . LEU A 1 84 ? -10.857 6.492 9.298 1.00 95.31 84 LEU A C 1
ATOM 614 O O . LEU A 1 84 ? -10.545 5.941 8.236 1.00 95.31 84 LEU A O 1
ATOM 618 N N . LYS A 1 85 ? -10.809 7.821 9.442 1.00 96.44 85 LYS A N 1
ATOM 619 C CA . LYS A 1 85 ? -10.346 8.732 8.387 1.00 96.44 85 LYS A CA 1
ATOM 620 C C . LYS A 1 85 ? -8.890 8.456 8.015 1.00 96.44 85 LYS A C 1
ATOM 622 O O . LYS A 1 85 ? -8.565 8.374 6.831 1.00 96.44 85 LYS A O 1
ATOM 627 N N . THR A 1 86 ? -8.021 8.291 9.010 1.00 97.38 86 THR A N 1
ATOM 628 C CA . THR A 1 86 ? -6.589 8.023 8.801 1.00 97.38 86 THR A CA 1
ATOM 629 C C . THR A 1 86 ? -6.359 6.674 8.115 1.00 97.38 86 THR A C 1
ATOM 631 O O . THR A 1 86 ? -5.556 6.588 7.185 1.00 97.38 86 THR A O 1
ATOM 634 N N . ALA A 1 87 ? -7.115 5.644 8.493 1.00 96.50 87 ALA A N 1
ATOM 635 C CA . ALA A 1 87 ? -7.066 4.330 7.862 1.00 96.50 87 ALA A CA 1
ATOM 636 C C . ALA A 1 87 ? -7.600 4.356 6.421 1.00 96.50 87 ALA A C 1
ATOM 638 O O . ALA A 1 87 ? -7.008 3.747 5.534 1.00 96.50 87 ALA A O 1
ATOM 639 N N . SER A 1 88 ? -8.669 5.114 6.158 1.00 97.44 88 SER A N 1
ATOM 640 C CA . SER A 1 88 ? -9.204 5.298 4.799 1.00 97.44 88 SER A CA 1
ATOM 641 C C . SER A 1 88 ? -8.187 5.979 3.882 1.00 97.44 88 SER A C 1
ATOM 643 O O . SER A 1 88 ? -7.986 5.569 2.744 1.00 97.44 88 SER A O 1
ATOM 645 N N . LEU A 1 89 ? -7.494 6.989 4.407 1.00 98.12 89 LEU A N 1
ATOM 646 C CA . LEU A 1 89 ? -6.397 7.660 3.723 1.00 98.12 89 LEU A CA 1
ATOM 647 C C . LEU A 1 89 ? -5.225 6.708 3.425 1.00 98.12 89 LEU A C 1
ATOM 649 O O . LEU A 1 89 ? -4.688 6.729 2.320 1.00 98.12 89 LEU A O 1
ATOM 653 N N . ALA A 1 90 ? -4.862 5.839 4.372 1.00 98.12 90 ALA A N 1
ATOM 654 C CA . ALA A 1 90 ? -3.849 4.811 4.140 1.00 98.12 90 ALA A CA 1
ATOM 655 C C . ALA A 1 90 ? -4.278 3.769 3.094 1.00 98.12 90 ALA A C 1
ATOM 657 O O . ALA A 1 90 ? -3.450 3.319 2.303 1.00 98.12 90 ALA A O 1
ATOM 658 N N . ARG A 1 91 ? -5.569 3.409 3.052 1.00 98.31 91 ARG A N 1
ATOM 659 C CA . ARG A 1 91 ? -6.127 2.536 2.008 1.00 98.31 91 ARG A CA 1
ATOM 660 C C . ARG A 1 91 ? -5.901 3.135 0.622 1.00 98.31 91 ARG A C 1
ATOM 662 O O . ARG A 1 91 ? -5.388 2.453 -0.257 1.00 98.31 91 ARG A O 1
ATOM 669 N N . THR A 1 92 ? -6.216 4.418 0.451 1.00 98.44 92 THR A N 1
ATOM 670 C CA . THR A 1 92 ? -5.985 5.136 -0.811 1.00 98.44 92 THR A CA 1
ATOM 671 C C . THR A 1 92 ? -4.503 5.196 -1.182 1.00 98.44 92 THR A C 1
ATOM 673 O O . THR A 1 92 ? -4.163 5.052 -2.354 1.00 98.44 92 THR A O 1
ATOM 676 N N . ASP A 1 93 ? -3.602 5.355 -0.208 1.00 98.44 93 ASP A N 1
ATOM 677 C CA . ASP A 1 93 ? -2.161 5.304 -0.478 1.00 98.44 93 ASP A CA 1
ATOM 678 C C . ASP A 1 93 ? -1.730 3.912 -0.991 1.00 98.44 93 ASP A C 1
ATOM 680 O O . ASP A 1 93 ? -0.942 3.817 -1.933 1.00 98.44 93 ASP A O 1
ATOM 684 N N . LEU A 1 94 ? -2.271 2.824 -0.430 1.00 98.31 94 LEU A N 1
ATOM 685 C CA . LEU A 1 94 ? -2.004 1.455 -0.896 1.00 98.31 94 LEU A CA 1
ATOM 686 C C . LEU A 1 94 ? -2.577 1.187 -2.297 1.00 98.31 94 LEU A C 1
ATOM 688 O O . LEU A 1 94 ? -1.879 0.621 -3.141 1.00 98.31 94 LEU A O 1
ATOM 692 N N . GLU A 1 95 ? -3.797 1.649 -2.584 1.00 98.44 95 GLU A N 1
ATOM 693 C CA . GLU A 1 95 ? -4.387 1.600 -3.932 1.00 98.44 95 GLU A CA 1
ATOM 694 C C . GLU A 1 95 ? -3.500 2.347 -4.941 1.00 98.44 95 GLU A C 1
ATOM 696 O O . GLU A 1 95 ? -3.221 1.846 -6.034 1.00 98.44 95 GLU A O 1
ATOM 701 N N . ALA A 1 96 ? -2.991 3.522 -4.561 1.00 97.94 96 ALA A N 1
ATOM 702 C CA . ALA A 1 96 ? -2.071 4.288 -5.391 1.00 97.94 96 ALA A CA 1
ATOM 703 C C . ALA A 1 96 ? -0.742 3.546 -5.608 1.00 97.94 96 ALA A C 1
ATOM 705 O O . ALA A 1 96 ? -0.242 3.520 -6.732 1.00 97.94 96 ALA A O 1
ATOM 706 N N . VAL A 1 97 ? -0.179 2.890 -4.587 1.00 97.50 97 VAL A N 1
ATOM 707 C CA . VAL A 1 97 ? 1.010 2.030 -4.748 1.00 97.50 97 VAL A CA 1
ATOM 708 C C . VAL A 1 97 ? 0.748 0.913 -5.763 1.00 97.50 97 VAL A C 1
ATOM 710 O O . VAL A 1 97 ? 1.578 0.702 -6.656 1.00 97.50 97 VAL A O 1
ATOM 713 N N . ALA A 1 98 ? -0.400 0.237 -5.678 1.00 97.38 98 ALA A N 1
ATOM 714 C CA . ALA A 1 98 ? -0.771 -0.811 -6.626 1.00 97.38 98 ALA A CA 1
ATOM 715 C C . ALA A 1 98 ? -0.854 -0.271 -8.064 1.00 97.38 98 ALA A C 1
ATOM 717 O O . ALA A 1 98 ? -0.205 -0.777 -8.979 1.00 97.38 98 ALA A O 1
ATOM 718 N N . GLN A 1 99 ? -1.551 0.846 -8.261 1.00 95.94 99 GLN A N 1
ATOM 719 C CA . GLN A 1 99 ? -1.691 1.458 -9.584 1.00 95.94 99 GLN A CA 1
ATOM 720 C C . GLN A 1 99 ? -0.353 1.955 -10.151 1.00 95.94 99 GLN A C 1
ATOM 722 O O . GLN A 1 99 ? -0.048 1.723 -11.322 1.00 95.94 99 GLN A O 1
ATOM 727 N N . ILE A 1 100 ? 0.484 2.600 -9.334 1.00 93.38 100 ILE A N 1
ATOM 728 C CA . ILE A 1 100 ? 1.798 3.090 -9.768 1.00 93.38 100 ILE A CA 1
ATOM 729 C C . ILE A 1 100 ? 2.702 1.914 -10.163 1.00 93.38 100 ILE A C 1
ATOM 731 O O . ILE A 1 100 ? 3.399 1.987 -11.176 1.00 93.38 100 ILE A O 1
ATOM 735 N N . THR A 1 101 ? 2.683 0.815 -9.402 1.00 91.31 101 THR A N 1
ATOM 736 C CA . THR A 1 101 ? 3.463 -0.389 -9.733 1.00 91.31 101 THR A CA 1
ATOM 737 C C . THR A 1 101 ? 2.964 -1.073 -11.008 1.00 91.31 101 THR A C 1
ATOM 739 O O . THR A 1 101 ? 3.790 -1.489 -11.826 1.00 91.31 101 THR A O 1
ATOM 742 N N . MET A 1 102 ? 1.654 -1.072 -11.274 1.00 91.44 102 MET A N 1
ATOM 743 C CA . MET A 1 102 ? 1.092 -1.523 -12.557 1.00 91.44 102 MET A CA 1
ATOM 744 C C . MET A 1 102 ? 1.596 -0.722 -13.761 1.00 91.44 102 MET A C 1
ATOM 746 O O . MET A 1 102 ? 1.830 -1.302 -14.825 1.00 91.44 102 MET A O 1
ATOM 750 N N . LEU A 1 103 ? 1.840 0.586 -13.616 1.00 87.94 103 LEU A N 1
ATOM 751 C CA . LEU A 1 103 ? 2.377 1.403 -14.713 1.00 87.94 103 LEU A CA 1
ATOM 752 C C . LEU A 1 103 ? 3.755 0.918 -15.185 1.00 87.94 103 LEU A 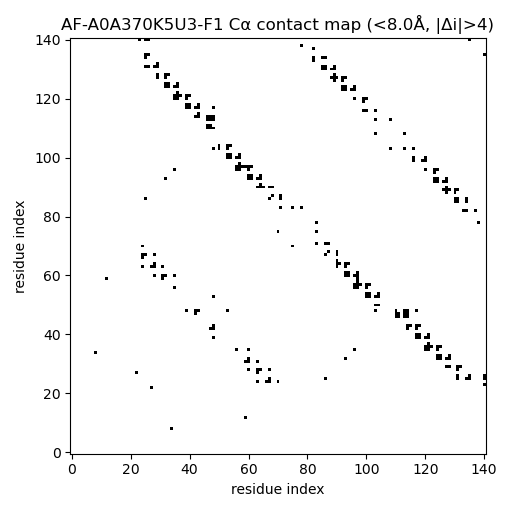C 1
ATOM 754 O O . LEU A 1 103 ? 4.032 0.967 -16.385 1.00 87.94 103 LEU A O 1
ATOM 758 N N . ILE A 1 104 ? 4.599 0.416 -14.276 1.00 83.50 104 ILE A N 1
ATOM 759 C CA . ILE A 1 104 ? 5.907 -0.168 -14.625 1.00 83.50 104 ILE A CA 1
ATOM 760 C C . ILE A 1 104 ? 5.739 -1.440 -15.455 1.00 83.50 104 ILE A C 1
ATOM 762 O O . ILE A 1 104 ? 6.494 -1.663 -16.402 1.00 83.50 104 ILE A O 1
ATOM 766 N N . ILE A 1 105 ? 4.749 -2.265 -15.113 1.00 82.88 105 ILE A N 1
ATOM 767 C CA . ILE A 1 105 ? 4.470 -3.527 -15.806 1.00 82.88 105 ILE A CA 1
ATOM 768 C C . ILE A 1 105 ? 3.981 -3.248 -17.228 1.00 82.88 105 ILE A C 1
ATOM 770 O O . ILE A 1 105 ? 4.462 -3.879 -18.174 1.00 82.88 105 ILE A O 1
ATOM 774 N N . ALA A 1 106 ? 3.061 -2.290 -17.364 1.00 87.06 106 ALA A N 1
ATOM 775 C CA . ALA A 1 106 ? 2.375 -1.987 -18.615 1.00 87.06 106 ALA A CA 1
ATOM 776 C C . ALA A 1 106 ? 3.247 -1.257 -19.651 1.00 87.06 106 ALA A C 1
ATOM 778 O O . ALA A 1 106 ? 3.032 -1.441 -20.844 1.00 87.06 106 ALA A O 1
ATOM 779 N N . ASN A 1 107 ? 4.218 -0.438 -19.225 1.00 84.25 107 ASN A N 1
ATOM 780 C CA . ASN A 1 107 ? 4.884 0.522 -20.121 1.00 84.25 107 ASN A CA 1
ATOM 781 C C . ASN A 1 107 ? 6.358 0.222 -20.436 1.00 84.25 107 ASN A C 1
ATOM 783 O O . ASN A 1 107 ? 7.014 1.078 -21.022 1.00 84.25 107 ASN A O 1
ATOM 787 N N . ASP A 1 108 ? 6.897 -0.938 -20.037 1.00 80.25 108 ASP A N 1
ATOM 788 C CA . ASP A 1 108 ? 8.305 -1.314 -20.294 1.00 80.25 108 ASP A CA 1
ATOM 789 C C . ASP A 1 108 ? 9.290 -0.157 -20.036 1.00 80.25 108 ASP A C 1
ATOM 791 O O . ASP A 1 108 ? 10.110 0.225 -20.874 1.00 80.25 108 ASP A O 1
ATOM 795 N N . LEU A 1 109 ? 9.154 0.466 -18.861 1.00 82.94 109 LEU A N 1
ATOM 796 C CA . LEU A 1 109 ? 9.832 1.722 -18.568 1.00 82.94 109 LEU A CA 1
ATOM 797 C C . LEU A 1 109 ? 11.355 1.585 -18.661 1.00 82.94 109 LEU A C 1
ATOM 799 O O . LEU A 1 109 ? 11.962 0.693 -18.065 1.00 82.94 109 LEU A O 1
ATOM 803 N N . ALA A 1 110 ? 11.988 2.556 -19.322 1.00 85.12 110 ALA A N 1
ATOM 804 C CA . ALA A 1 110 ? 13.438 2.683 -19.316 1.00 85.12 110 ALA A CA 1
ATOM 805 C C . ALA A 1 110 ? 13.971 2.790 -17.867 1.00 85.12 110 ALA A C 1
ATOM 807 O O . ALA A 1 110 ? 13.317 3.417 -17.028 1.00 85.12 110 ALA A O 1
ATOM 808 N N . PRO A 1 111 ? 15.185 2.292 -17.559 1.00 81.62 111 PRO A N 1
ATOM 809 C CA . PRO A 1 111 ? 15.717 2.231 -16.190 1.00 81.62 111 PRO A CA 1
ATOM 810 C C . PRO A 1 111 ? 15.640 3.550 -15.401 1.00 81.62 111 PRO A C 1
ATOM 812 O O . PRO A 1 111 ? 15.277 3.579 -14.225 1.00 81.62 111 PRO A O 1
ATOM 815 N N . LYS A 1 112 ? 15.916 4.681 -16.065 1.00 83.50 112 LYS A N 1
ATOM 816 C CA . LYS A 1 112 ? 15.818 6.015 -15.453 1.00 83.50 112 LYS A CA 1
ATOM 817 C C . LYS A 1 112 ? 14.373 6.381 -15.093 1.00 83.50 112 LYS A C 1
ATOM 819 O O . LYS A 1 112 ? 14.143 6.910 -14.011 1.00 83.50 112 LYS A O 1
ATOM 824 N N . ALA A 1 113 ? 13.415 6.085 -15.970 1.00 85.88 113 ALA A N 1
ATOM 825 C CA . ALA A 1 113 ? 11.993 6.302 -15.710 1.00 85.88 113 ALA A CA 1
ATOM 826 C C . ALA A 1 113 ? 11.488 5.368 -14.599 1.00 85.88 113 ALA A C 1
ATOM 828 O O . ALA A 1 113 ? 10.827 5.831 -13.675 1.00 85.88 113 ALA A O 1
ATOM 829 N N . ALA A 1 114 ? 11.896 4.095 -14.613 1.00 84.94 114 ALA A N 1
ATOM 830 C CA . ALA A 1 114 ? 11.579 3.134 -13.557 1.00 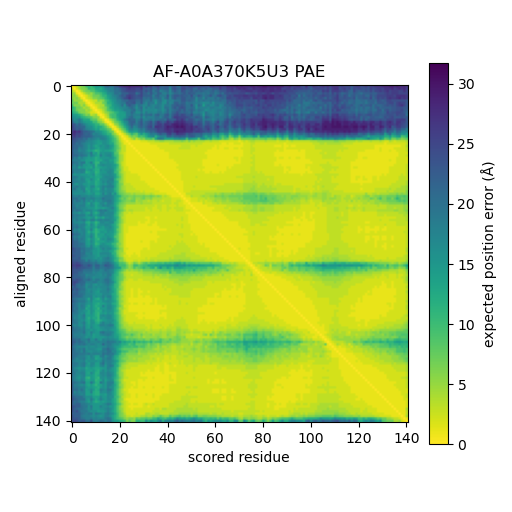84.94 114 ALA A CA 1
ATOM 831 C C . ALA A 1 114 ? 12.072 3.600 -12.173 1.00 84.94 114 ALA A C 1
ATOM 833 O O . ALA A 1 114 ? 11.363 3.438 -11.185 1.00 84.94 114 ALA A O 1
ATOM 834 N N . SER A 1 115 ? 13.242 4.248 -12.095 1.00 86.25 115 SER A N 1
ATOM 835 C CA . SER A 1 115 ? 13.754 4.838 -10.848 1.00 86.25 115 SER A CA 1
ATOM 836 C C . SER A 1 115 ? 12.897 6.005 -10.335 1.00 86.25 115 SER A C 1
ATOM 838 O O . SER A 1 115 ? 12.665 6.108 -9.129 1.00 86.25 115 SER A O 1
ATOM 840 N N . PHE A 1 116 ? 12.387 6.863 -11.228 1.00 88.19 116 PHE A N 1
ATOM 841 C CA . PHE A 1 116 ? 11.449 7.923 -10.840 1.00 88.19 116 PHE A CA 1
ATOM 842 C C . PHE A 1 116 ? 10.135 7.348 -10.316 1.00 88.19 116 PHE A C 1
ATOM 844 O O . PHE A 1 116 ? 9.654 7.792 -9.27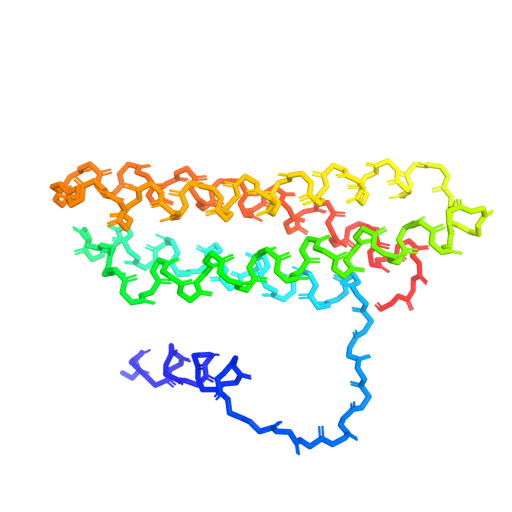6 1.00 88.19 116 PHE A O 1
ATOM 851 N N . VAL A 1 117 ? 9.598 6.325 -10.982 1.00 90.56 117 VAL A N 1
ATOM 852 C CA . VAL A 1 117 ? 8.373 5.664 -10.523 1.00 90.56 117 VAL A CA 1
ATOM 853 C C . VAL A 1 117 ? 8.597 4.954 -9.185 1.00 90.56 117 VAL A C 1
ATOM 855 O O . VAL A 1 117 ? 7.778 5.095 -8.282 1.00 90.56 117 VAL A O 1
ATOM 858 N N . ALA A 1 118 ? 9.738 4.283 -8.996 1.00 92.06 118 ALA A N 1
ATOM 859 C CA . ALA A 1 118 ? 10.102 3.686 -7.711 1.00 92.06 118 ALA A CA 1
ATOM 860 C C . ALA A 1 118 ? 10.159 4.735 -6.584 1.00 92.06 118 ALA A C 1
ATOM 862 O O . ALA A 1 118 ? 9.681 4.477 -5.484 1.00 92.06 118 ALA A O 1
ATOM 863 N N . ARG A 1 119 ? 10.650 5.953 -6.849 1.00 94.12 119 ARG A N 1
ATOM 864 C CA . ARG A 1 119 ? 10.596 7.045 -5.862 1.00 94.12 119 ARG A CA 1
ATOM 865 C C . ARG A 1 119 ? 9.157 7.404 -5.476 1.00 94.12 119 ARG A C 1
ATOM 867 O O . ARG A 1 119 ? 8.904 7.605 -4.290 1.00 94.12 119 ARG A O 1
ATOM 874 N N . SER A 1 120 ? 8.234 7.470 -6.436 1.00 95.12 120 SER A N 1
ATOM 875 C CA . SER A 1 120 ? 6.814 7.713 -6.151 1.00 95.12 120 SER A CA 1
ATOM 876 C C . SER A 1 120 ? 6.203 6.587 -5.317 1.00 95.12 120 SER A C 1
ATOM 878 O O . SER A 1 120 ? 5.571 6.872 -4.307 1.00 95.12 120 SER A O 1
ATOM 880 N N . VAL A 1 121 ? 6.464 5.322 -5.675 1.00 95.56 121 VAL A N 1
ATOM 881 C CA . VAL A 1 121 ? 6.021 4.157 -4.886 1.00 95.56 121 VAL A CA 1
ATOM 882 C C . VAL A 1 121 ? 6.524 4.252 -3.450 1.00 95.56 121 VAL A C 1
ATOM 884 O O . VAL A 1 121 ? 5.741 4.094 -2.519 1.00 95.56 121 VAL A O 1
ATOM 887 N N . ARG A 1 122 ? 7.815 4.552 -3.263 1.00 97.06 122 ARG A N 1
ATOM 888 C CA . ARG A 1 122 ? 8.415 4.680 -1.934 1.00 97.06 122 ARG A CA 1
ATOM 889 C C . ARG A 1 122 ? 7.734 5.767 -1.109 1.00 97.06 122 ARG A C 1
ATOM 891 O O . ARG A 1 122 ? 7.355 5.506 0.024 1.00 97.06 122 ARG A O 1
ATOM 898 N N . TYR A 1 123 ? 7.587 6.964 -1.674 1.00 97.44 123 TYR A N 1
ATOM 899 C CA . TYR A 1 123 ? 6.997 8.101 -0.970 1.00 97.44 123 TYR A CA 1
ATOM 900 C C . TYR A 1 123 ? 5.557 7.809 -0.524 1.00 97.44 123 TYR A C 1
ATOM 902 O O . TYR A 1 123 ? 5.210 8.013 0.638 1.00 97.44 123 TYR A O 1
ATOM 910 N N . THR A 1 124 ? 4.739 7.262 -1.426 1.00 98.06 124 THR A N 1
ATOM 911 C CA . THR A 1 124 ? 3.355 6.890 -1.113 1.00 98.06 124 THR A CA 1
ATOM 912 C C . THR A 1 124 ? 3.292 5.763 -0.077 1.00 98.06 124 THR A C 1
ATOM 914 O O . THR A 1 124 ? 2.497 5.828 0.858 1.00 98.06 124 THR A O 1
ATOM 917 N N . ALA A 1 125 ? 4.170 4.762 -0.179 1.00 97.88 125 ALA A N 1
ATOM 918 C CA . ALA A 1 125 ? 4.248 3.679 0.796 1.00 97.88 125 ALA A CA 1
ATOM 919 C C . ALA A 1 125 ? 4.682 4.174 2.190 1.00 97.88 125 ALA A C 1
ATOM 921 O O . ALA A 1 125 ? 4.101 3.757 3.186 1.00 97.88 125 ALA A O 1
ATOM 922 N N . GLU A 1 126 ? 5.643 5.098 2.288 1.00 98.38 126 GLU A N 1
ATOM 923 C CA . GLU A 1 126 ? 6.050 5.718 3.561 1.00 98.38 126 GLU A CA 1
ATOM 924 C C . GLU A 1 126 ? 4.899 6.519 4.200 1.00 98.38 126 GLU A C 1
ATOM 926 O O . GLU A 1 126 ? 4.700 6.463 5.415 1.00 98.38 126 GLU A O 1
ATOM 931 N N . HIS A 1 127 ? 4.089 7.212 3.392 1.00 98.06 127 HIS A N 1
ATOM 932 C CA . HIS A 1 127 ? 2.862 7.860 3.867 1.00 98.06 127 HIS A CA 1
ATOM 933 C C . HIS A 1 127 ? 1.858 6.852 4.442 1.00 98.06 127 HIS A C 1
ATOM 935 O O . HIS A 1 127 ? 1.343 7.073 5.544 1.00 98.06 127 HIS A O 1
ATOM 941 N N . ALA A 1 128 ? 1.640 5.728 3.752 1.00 98.25 128 ALA A N 1
ATOM 942 C CA . ALA A 1 128 ? 0.798 4.646 4.252 1.00 98.25 128 ALA A CA 1
ATOM 943 C C . ALA A 1 128 ? 1.342 4.078 5.575 1.00 98.25 128 ALA A C 1
ATOM 945 O O . ALA A 1 128 ? 0.575 3.918 6.521 1.00 98.25 128 ALA A O 1
ATOM 946 N N . VAL A 1 129 ? 2.658 3.846 5.684 1.00 98.44 129 VAL A N 1
ATOM 947 C CA . VAL A 1 129 ? 3.309 3.368 6.920 1.00 98.44 129 VAL A CA 1
ATOM 948 C C . VAL A 1 129 ? 3.033 4.304 8.095 1.00 98.44 129 VAL A C 1
ATOM 950 O O . VAL A 1 129 ? 2.620 3.836 9.155 1.00 98.44 129 VAL A O 1
ATOM 953 N N . ASN A 1 130 ? 3.226 5.613 7.916 1.00 98.06 130 ASN A N 1
ATOM 954 C CA . ASN A 1 130 ? 3.005 6.590 8.984 1.00 98.06 130 ASN A CA 1
ATOM 955 C C . ASN A 1 130 ? 1.541 6.602 9.441 1.00 98.06 130 ASN A C 1
ATOM 957 O O . ASN A 1 130 ? 1.257 6.601 10.636 1.00 98.06 130 ASN A O 1
ATOM 961 N N . ARG A 1 131 ? 0.599 6.581 8.492 1.00 97.94 131 ARG A N 1
ATOM 962 C CA . ARG A 1 131 ? -0.839 6.570 8.794 1.00 97.94 131 ARG A CA 1
ATOM 963 C C . ARG A 1 131 ? -1.261 5.281 9.496 1.00 97.94 131 ARG A C 1
ATOM 965 O O . ARG A 1 131 ? -1.960 5.346 10.500 1.00 97.94 131 ARG A O 1
ATOM 972 N N . LEU A 1 132 ? -0.816 4.130 8.997 1.00 97.44 132 LEU A N 1
ATOM 973 C CA . LEU A 1 132 ? -1.161 2.824 9.559 1.00 97.44 132 LEU A CA 1
ATOM 974 C C . LEU A 1 132 ? -0.538 2.597 10.933 1.00 97.44 132 LEU A C 1
ATOM 976 O O . LEU A 1 132 ? -1.197 1.997 11.767 1.00 97.44 132 LEU A O 1
ATOM 980 N N . SER A 1 133 ? 0.666 3.116 11.192 1.00 97.00 133 SER A N 1
ATOM 981 C CA . SER A 1 133 ? 1.285 3.017 12.523 1.00 97.00 133 SER A CA 1
ATOM 982 C C . SER A 1 133 ? 0.450 3.764 13.571 1.00 97.00 133 SER A C 1
ATOM 984 O O . SER A 1 133 ? 0.134 3.201 14.611 1.00 97.00 133 SER A O 1
ATOM 986 N N . HIS A 1 134 ? -0.020 4.981 13.261 1.00 95.25 134 HIS A N 1
ATOM 987 C CA . HIS A 1 134 ? -0.926 5.704 14.163 1.00 95.25 134 HIS A CA 1
ATOM 988 C C . HIS A 1 134 ? -2.268 4.985 14.364 1.00 95.25 134 HIS A C 1
ATOM 990 O O . HIS A 1 134 ? -2.831 5.016 15.454 1.00 95.25 134 HIS A O 1
ATOM 996 N N . VAL A 1 135 ? -2.809 4.359 13.312 1.00 94.50 135 VAL A N 1
ATOM 997 C CA . VAL A 1 135 ? -4.067 3.602 13.412 1.00 94.50 135 VAL A CA 1
ATOM 998 C C . VAL A 1 135 ? -3.881 2.351 14.266 1.00 94.50 135 VAL A C 1
ATOM 1000 O O . VAL A 1 135 ? -4.726 2.094 15.114 1.00 94.50 135 VAL A O 1
ATOM 1003 N N . GLU A 1 136 ? -2.798 1.600 14.059 1.00 94.94 136 GLU A N 1
ATOM 1004 C CA . GLU A 1 136 ? -2.450 0.395 14.824 1.00 94.94 136 GLU A CA 1
ATOM 1005 C C . GLU A 1 136 ? -2.354 0.706 16.325 1.00 94.94 136 GLU A C 1
ATOM 1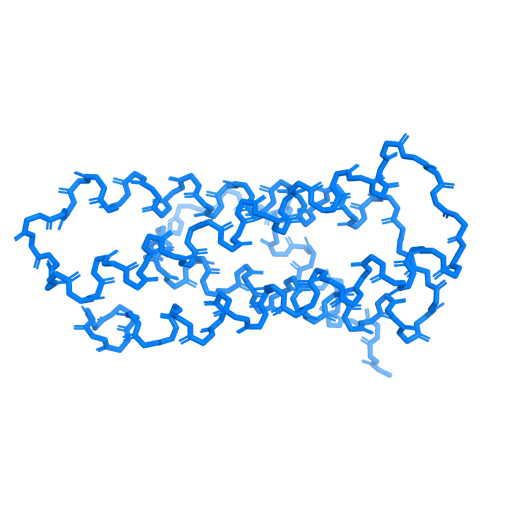007 O O . GLU A 1 136 ? -3.032 0.067 17.131 1.00 94.94 136 GLU A O 1
ATOM 1012 N N . GLU A 1 137 ? -1.634 1.773 16.684 1.00 93.44 137 GLU A N 1
ATOM 1013 C CA . GLU A 1 137 ? -1.544 2.271 18.062 1.00 93.44 137 GLU A CA 1
ATOM 1014 C C . GLU A 1 137 ? -2.914 2.663 18.639 1.00 93.44 137 GLU A C 1
ATOM 1016 O O . GLU A 1 137 ? -3.211 2.358 19.794 1.00 93.44 137 GLU A O 1
ATOM 1021 N N . ALA A 1 138 ? -3.768 3.317 17.844 1.00 91.00 138 ALA A N 1
ATOM 1022 C CA . ALA A 1 138 ? -5.075 3.792 18.296 1.00 91.00 138 ALA A CA 1
ATOM 1023 C C . ALA A 1 138 ? -6.088 2.663 18.550 1.00 91.00 138 ALA A C 1
ATOM 1025 O O . ALA A 1 138 ? -6.980 2.826 19.384 1.00 91.00 138 ALA A O 1
ATOM 1026 N N . ILE A 1 139 ? -5.978 1.543 17.831 1.00 89.81 139 ILE A N 1
ATOM 1027 C CA . ILE A 1 139 ? -6.913 0.411 17.944 1.00 89.81 139 ILE A CA 1
ATOM 1028 C C . ILE A 1 139 ? -6.350 -0.763 18.759 1.00 89.81 139 ILE A C 1
ATOM 1030 O O . ILE A 1 139 ? -7.089 -1.706 19.033 1.00 89.81 139 ILE A O 1
ATOM 1034 N N . GLY A 1 140 ? -5.072 -0.710 19.151 1.00 85.00 140 GLY A N 1
ATOM 1035 C CA . GLY A 1 140 ? -4.404 -1.767 19.914 1.00 85.00 140 GLY A CA 1
ATOM 1036 C C . GLY A 1 140 ? -4.215 -3.068 19.128 1.00 85.00 140 GLY A C 1
ATOM 1037 O O . GLY A 1 140 ? -4.354 -4.143 19.712 1.00 85.00 140 GLY A O 1
ATOM 1038 N N . ALA A 1 141 ? -3.966 -2.958 17.818 1.00 72.00 141 ALA A N 1
ATOM 1039 C CA . ALA A 1 141 ? -3.744 -4.090 16.911 1.00 72.00 141 ALA A CA 1
ATOM 1040 C C . ALA A 1 141 ? -2.264 -4.468 16.770 1.00 72.00 141 ALA A C 1
ATOM 1042 O O . ALA A 1 141 ? -1.400 -3.600 17.018 1.00 72.00 141 ALA A O 1
#

Mean predicted aligned error: 7.46 Å

Foldseek 3Di:
DPVVVLVVLVCVLPDDPDPPDPPDLLVQLLSLLVNQLVLLVVLLVVLHDDLVNLQSSLVSLLVSLVSLVVVCVVCVVVADVVLSVLSPLLSVLSNVLNVLSVCCNPPVDDSNVSSVSSVVSNVSSVSSNVSSVVSCVRVVD